Protein AF-A0AAJ6YEL0-F1 (afdb_monomer_lite)

Organism: NCBI:txid326594

Secondary structure (DSSP, 8-state):
-HHHHHHHHHHHHHHHHHHHHHHHHHHHHHHHHHHHHHHHHHHHHHHHHHHHHHHHHHHHHHHH---HHHHHHHHHHHHHHHHTTTTSS--SS-GGGT------TT-----TTPPEEEETTEEEEE----GGGGGSS-------

pLDDT: mean 85.27, std 12.28, range [39.59, 98.25]

Structure (mmCIF, N/CA/C/O backbone):
data_AF-A0AAJ6YEL0-F1
#
_entry.id   AF-A0AAJ6YEL0-F1
#
loop_
_atom_site.group_PDB
_atom_site.id
_atom_site.type_symbol
_atom_site.label_atom_id
_atom_site.label_alt_id
_atom_site.label_comp_id
_atom_site.label_asym_id
_atom_site.label_entity_id
_atom_site.label_seq_id
_atom_site.pdbx_PDB_ins_code
_atom_site.Cartn_x
_atom_site.Cartn_y
_atom_site.Cartn_z
_atom_site.occupancy
_atom_site.B_iso_or_equiv
_atom_site.auth_seq_id
_atom_site.auth_comp_id
_atom_site.auth_asym_id
_atom_site.auth_atom_id
_atom_site.pdbx_PDB_model_num
ATOM 1 N N . MET A 1 1 ? -65.776 -4.951 68.006 1.00 64.81 1 MET A N 1
ATOM 2 C CA . MET A 1 1 ? -64.634 -5.623 68.673 1.00 64.81 1 MET A CA 1
ATOM 3 C C . MET A 1 1 ? -64.238 -6.946 68.012 1.00 64.81 1 MET A C 1
ATOM 5 O O . MET A 1 1 ? -63.158 -6.993 67.447 1.00 64.81 1 MET A O 1
ATOM 9 N N . LYS A 1 2 ? -65.061 -8.015 68.005 1.00 78.00 2 LYS A N 1
ATOM 10 C CA . LYS A 1 2 ? -64.698 -9.284 67.312 1.00 78.00 2 LYS A CA 1
ATOM 11 C C . LYS A 1 2 ? -64.553 -9.143 65.785 1.00 78.00 2 LYS A C 1
ATOM 13 O O . LYS A 1 2 ? -63.683 -9.765 65.187 1.00 78.00 2 LYS A O 1
ATOM 18 N N . THR A 1 3 ? -65.384 -8.314 65.160 1.00 82.88 3 THR A N 1
ATOM 19 C CA . THR A 1 3 ? -65.363 -8.018 63.716 1.00 82.88 3 THR A CA 1
ATOM 20 C C . THR A 1 3 ? -64.096 -7.289 63.272 1.00 82.88 3 THR A C 1
ATOM 22 O O . THR A 1 3 ? -63.514 -7.641 62.247 1.00 82.88 3 THR A O 1
ATOM 25 N N . ASP A 1 4 ? -63.628 -6.326 64.062 1.00 90.38 4 ASP A N 1
ATOM 26 C CA . ASP A 1 4 ? -62.428 -5.533 63.759 1.00 90.38 4 ASP A CA 1
ATOM 27 C C . ASP A 1 4 ? -61.157 -6.383 63.862 1.00 90.38 4 ASP A C 1
ATOM 29 O O . ASP A 1 4 ? -60.271 -6.293 63.014 1.00 90.38 4 ASP A O 1
ATOM 33 N N . LEU A 1 5 ? -61.115 -7.288 64.845 1.00 90.62 5 LEU A N 1
ATOM 34 C CA . LEU A 1 5 ? -60.017 -8.237 65.031 1.00 90.62 5 LEU A CA 1
ATOM 35 C C . LEU A 1 5 ? -59.880 -9.201 63.837 1.00 90.62 5 LEU A C 1
ATOM 37 O O . LEU A 1 5 ? -58.773 -9.497 63.391 1.00 90.62 5 LEU A O 1
ATOM 41 N N . ASN A 1 6 ? -61.007 -9.661 63.284 1.00 90.31 6 ASN A N 1
ATOM 42 C CA . ASN A 1 6 ? -61.014 -10.541 62.114 1.00 90.31 6 ASN A CA 1
ATOM 43 C C . ASN A 1 6 ? -60.564 -9.811 60.838 1.00 90.31 6 ASN A C 1
ATOM 45 O O . ASN A 1 6 ? -59.808 -10.382 60.054 1.00 90.31 6 ASN A O 1
ATOM 49 N N . LYS A 1 7 ? -60.961 -8.542 60.659 1.00 93.00 7 LYS A N 1
ATOM 50 C CA . LYS A 1 7 ? -60.454 -7.676 59.576 1.00 93.00 7 LYS A CA 1
ATOM 51 C C . LYS A 1 7 ? -58.952 -7.421 59.697 1.00 93.00 7 LYS A C 1
ATOM 53 O O . LYS A 1 7 ? -58.231 -7.478 58.705 1.00 93.00 7 LYS A O 1
ATOM 58 N N . LEU A 1 8 ? -58.464 -7.164 60.910 1.00 94.75 8 LEU A N 1
ATOM 59 C CA . LEU A 1 8 ? -57.033 -6.991 61.154 1.00 94.75 8 LEU A CA 1
ATOM 60 C C . LEU A 1 8 ? -56.261 -8.260 60.772 1.00 94.75 8 LEU A C 1
ATOM 62 O O . LEU A 1 8 ? -55.247 -8.187 60.083 1.00 94.75 8 LEU A O 1
ATOM 66 N N . ARG A 1 9 ? -56.787 -9.430 61.150 1.00 94.25 9 ARG A N 1
ATOM 67 C CA . ARG A 1 9 ? -56.204 -10.727 60.796 1.00 94.25 9 ARG A CA 1
ATOM 68 C C . ARG A 1 9 ? -56.163 -10.960 59.282 1.00 94.25 9 ARG A C 1
ATOM 70 O O . ARG A 1 9 ? -55.140 -11.416 58.781 1.00 94.25 9 ARG A O 1
ATOM 77 N N . SER A 1 10 ? -57.228 -10.637 58.542 1.00 94.75 10 SER A N 1
ATOM 78 C CA . SER A 1 10 ? -57.216 -10.770 57.077 1.00 94.75 10 SER A CA 1
ATOM 79 C C . SER A 1 10 ? -56.213 -9.821 56.425 1.00 94.75 10 SER A C 1
ATOM 81 O O . SER A 1 10 ? -55.492 -10.234 55.522 1.00 94.75 10 SER A O 1
ATOM 83 N N . ASN A 1 11 ? -56.117 -8.580 56.910 1.00 95.62 11 ASN A N 1
ATOM 84 C CA . ASN A 1 11 ? -55.169 -7.597 56.385 1.00 95.62 11 ASN A CA 1
ATOM 85 C C . ASN A 1 11 ? -53.717 -8.020 56.628 1.00 95.62 11 ASN A C 1
ATOM 87 O O . ASN A 1 11 ? -52.896 -7.893 55.726 1.00 95.62 11 ASN A O 1
ATOM 91 N N . LEU A 1 12 ? -53.408 -8.571 57.808 1.00 95.69 12 LEU A N 1
ATOM 92 C CA . LEU A 1 12 ? -52.082 -9.122 58.107 1.00 95.69 12 LEU A CA 1
ATOM 93 C C . LEU A 1 12 ? -51.726 -10.288 57.178 1.00 95.69 12 LEU A C 1
ATOM 95 O O . LEU A 1 12 ? -50.604 -10.347 56.683 1.00 95.69 12 LEU A O 1
ATOM 99 N N . ASN A 1 13 ? -52.682 -11.173 56.883 1.00 94.62 13 ASN A N 1
ATOM 100 C CA . ASN A 1 13 ? -52.465 -12.268 55.936 1.00 94.62 13 ASN A CA 1
ATOM 101 C C . ASN A 1 13 ? -52.213 -11.754 54.507 1.00 94.62 13 ASN A C 1
ATOM 103 O O . ASN A 1 13 ? -51.303 -12.233 53.837 1.00 94.62 13 ASN A O 1
ATOM 107 N N . ILE A 1 14 ? -52.987 -10.764 54.047 1.00 96.44 14 ILE A N 1
ATOM 108 C CA . ILE A 1 14 ? -52.796 -10.139 52.726 1.00 96.44 14 ILE A CA 1
ATOM 109 C C . ILE A 1 14 ? -51.423 -9.469 52.649 1.00 96.44 14 ILE A C 1
ATOM 111 O O . ILE A 1 14 ? -50.692 -9.674 51.683 1.00 96.44 14 ILE A O 1
ATOM 115 N N . LEU A 1 15 ? -51.050 -8.710 53.682 1.00 97.00 15 LEU A N 1
ATOM 116 C CA . LEU A 1 15 ? -49.749 -8.056 53.752 1.00 97.00 15 LEU A CA 1
ATOM 117 C C . LEU A 1 15 ? -48.606 -9.077 53.707 1.00 97.00 15 LEU A C 1
ATOM 119 O O . LEU A 1 15 ? -47.648 -8.872 52.968 1.00 97.00 15 LEU A O 1
ATOM 123 N N . GLY A 1 16 ? -48.726 -10.194 54.432 1.00 96.62 16 GLY A N 1
ATOM 124 C CA . GLY A 1 16 ? -47.752 -11.288 54.387 1.00 96.62 16 GLY A CA 1
ATOM 125 C C . GLY A 1 16 ? -47.605 -11.899 52.990 1.00 96.62 16 GLY A C 1
ATOM 126 O O . GLY A 1 16 ? -46.488 -12.102 52.521 1.00 96.62 16 GLY A O 1
ATOM 127 N N . ASN A 1 17 ? -48.716 -12.120 52.283 1.00 95.81 17 ASN A N 1
ATOM 128 C CA . ASN A 1 17 ? -48.686 -12.629 50.909 1.00 95.81 17 ASN A CA 1
ATOM 129 C C . ASN A 1 17 ? -48.017 -11.642 49.943 1.00 95.81 1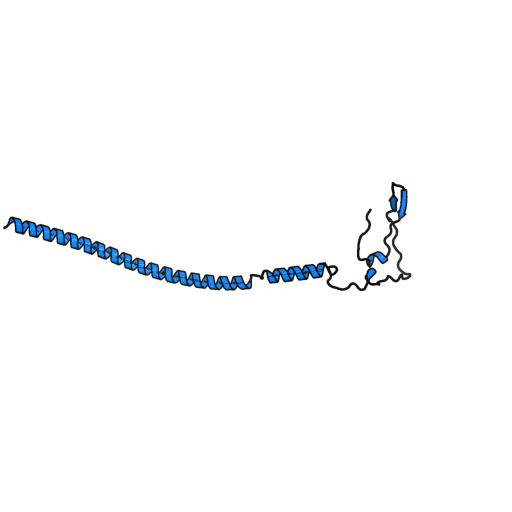7 ASN A C 1
ATOM 131 O O . ASN A 1 17 ? -47.192 -12.047 49.126 1.00 95.81 17 ASN A O 1
ATOM 135 N N . ASN A 1 18 ? -48.323 -10.349 50.070 1.00 96.94 18 ASN A N 1
ATOM 136 C CA . ASN A 1 18 ? -47.712 -9.307 49.247 1.00 96.94 18 ASN A CA 1
ATOM 137 C C . ASN A 1 18 ? -46.205 -9.191 49.510 1.00 96.94 18 ASN A C 1
ATOM 139 O O . ASN A 1 18 ? -45.431 -9.075 48.564 1.00 96.94 18 ASN A O 1
ATOM 143 N N . LEU A 1 19 ? -45.778 -9.273 50.775 1.00 97.00 19 LEU A N 1
ATOM 144 C CA . LEU A 1 19 ? -44.359 -9.274 51.139 1.00 97.00 19 LEU A CA 1
ATOM 145 C C . LEU A 1 19 ? -43.620 -10.479 50.549 1.00 97.00 19 LEU A C 1
ATOM 147 O O . LEU A 1 19 ? -42.514 -10.321 50.040 1.00 97.00 19 LEU A O 1
ATOM 151 N N . ASN A 1 20 ? -44.239 -11.661 50.555 1.00 96.31 20 ASN A N 1
ATOM 152 C CA . ASN A 1 20 ? -43.660 -12.849 49.929 1.00 96.31 20 ASN A CA 1
ATOM 153 C C . ASN A 1 20 ? -43.546 -12.699 48.403 1.00 96.31 20 ASN A C 1
ATOM 155 O O . ASN A 1 20 ? -42.514 -13.053 47.837 1.00 96.31 20 ASN A O 1
ATOM 159 N N . SER A 1 21 ? -44.568 -12.141 47.740 1.00 97.19 21 SER A N 1
ATOM 160 C CA . SER A 1 21 ? -44.515 -11.851 46.297 1.00 97.19 21 SER A CA 1
ATOM 161 C C . SER A 1 21 ? -43.383 -10.880 45.970 1.00 97.19 21 SER A C 1
ATOM 163 O O . SER A 1 21 ? -42.538 -11.175 45.128 1.00 97.19 21 SER A O 1
ATOM 165 N N . LEU A 1 22 ? -43.302 -9.772 46.713 1.00 97.75 22 LEU A N 1
ATOM 166 C CA . LEU A 1 22 ? -42.254 -8.771 46.543 1.00 97.75 22 LEU A CA 1
ATOM 167 C C . LEU A 1 22 ? -40.857 -9.359 46.792 1.00 97.75 22 LEU A C 1
ATOM 169 O O . LEU A 1 22 ? -39.928 -9.079 46.041 1.00 97.75 22 LEU A O 1
ATOM 173 N N . SER A 1 23 ? -40.702 -10.215 47.806 1.00 97.62 23 SER A N 1
ATOM 174 C CA . SER A 1 23 ? -39.438 -10.909 48.073 1.00 97.62 23 SER A CA 1
ATOM 175 C C . SER A 1 23 ? -39.000 -11.789 46.900 1.00 97.62 23 SER A C 1
ATOM 177 O O . SER A 1 23 ? -37.803 -11.879 46.623 1.00 97.62 23 SER A O 1
ATOM 179 N N . ASN A 1 24 ? -39.941 -12.440 46.213 1.00 96.56 24 ASN A N 1
ATOM 180 C CA . ASN A 1 24 ? -39.632 -13.272 45.052 1.00 96.56 24 ASN A CA 1
ATOM 181 C C . ASN A 1 24 ? -39.213 -12.418 43.851 1.00 96.56 24 ASN A C 1
ATOM 183 O O . ASN A 1 24 ? -38.218 -12.731 43.204 1.00 96.56 24 ASN A O 1
ATOM 187 N N . GLU A 1 25 ? -39.920 -11.318 43.589 1.00 97.44 25 GLU A N 1
ATOM 188 C CA . GLU A 1 25 ? -39.570 -10.378 42.517 1.00 97.44 25 GLU A CA 1
ATOM 189 C C . GLU A 1 25 ? -38.180 -9.771 42.732 1.00 97.44 25 GLU A C 1
ATOM 191 O O . GLU A 1 25 ? -37.354 -9.780 41.821 1.00 97.44 25 GLU A O 1
ATOM 196 N N . VAL A 1 26 ? -37.874 -9.325 43.956 1.00 97.75 26 VAL A N 1
ATOM 197 C CA . VAL A 1 26 ? -36.544 -8.801 44.305 1.00 97.75 26 VAL A CA 1
ATOM 198 C C . VAL A 1 26 ? -35.463 -9.855 44.076 1.00 97.75 26 VAL A C 1
ATOM 200 O O . VAL A 1 26 ? -34.406 -9.532 43.534 1.00 97.75 26 VAL A O 1
ATOM 203 N N . LYS A 1 27 ? -35.723 -11.119 44.425 1.00 97.62 27 LYS A N 1
ATOM 204 C CA . LYS A 1 27 ? -34.771 -12.210 44.192 1.00 97.62 27 LYS A CA 1
ATOM 205 C C . LYS A 1 27 ? -34.482 -12.409 42.700 1.00 97.62 27 LYS A C 1
ATOM 207 O O . LYS A 1 27 ? -33.316 -12.474 42.322 1.00 97.62 27 LYS A O 1
ATOM 212 N N . VAL A 1 28 ? -35.517 -12.436 41.860 1.00 97.25 28 VAL A N 1
ATOM 213 C CA . VAL A 1 28 ? -35.368 -12.559 40.398 1.00 97.25 28 VAL A CA 1
ATOM 214 C C . VAL A 1 28 ? -34.572 -11.381 39.828 1.00 97.25 28 VAL A C 1
ATOM 216 O O . VAL A 1 28 ? -33.665 -11.571 39.018 1.00 97.25 28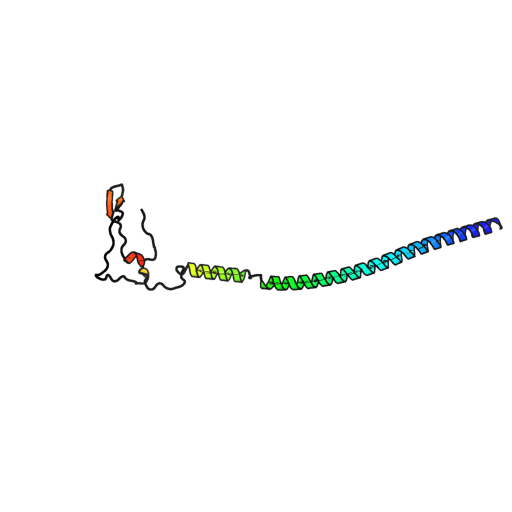 VAL A O 1
ATOM 219 N N . VAL A 1 29 ? -34.850 -10.159 40.291 1.00 97.88 29 VAL A N 1
ATOM 220 C CA . VAL A 1 29 ? -34.104 -8.966 39.866 1.00 97.88 29 VAL A CA 1
ATOM 221 C C . VAL A 1 29 ? -32.627 -9.069 40.258 1.00 97.88 29 VAL A C 1
ATOM 223 O O . VAL A 1 29 ? -31.755 -8.781 39.438 1.00 97.88 29 VAL A O 1
ATOM 226 N N . MET A 1 30 ? -32.318 -9.529 41.473 1.00 96.19 30 MET A N 1
ATOM 227 C CA . MET A 1 30 ? -30.933 -9.720 41.919 1.00 96.19 30 MET A CA 1
ATOM 228 C C . MET A 1 30 ? -30.176 -10.743 41.066 1.00 96.19 30 MET A C 1
ATOM 230 O O . MET A 1 30 ? -29.018 -10.506 40.719 1.00 96.19 30 MET A O 1
ATOM 234 N N . GLU A 1 31 ? -30.824 -11.851 40.704 1.00 96.38 31 GLU A N 1
ATOM 235 C CA . GLU A 1 31 ? -30.243 -12.868 39.822 1.00 96.38 31 GLU A CA 1
ATOM 236 C C . GLU A 1 31 ? -29.923 -12.270 38.445 1.00 96.38 31 GLU A C 1
ATOM 238 O O . GLU A 1 31 ? -28.781 -12.362 37.988 1.00 96.38 31 GLU A O 1
ATOM 243 N N . SER A 1 32 ? -30.872 -11.548 37.841 1.00 97.00 32 SER A N 1
ATOM 244 C CA . SER A 1 32 ? -30.666 -10.900 36.538 1.00 97.00 32 SER A CA 1
ATOM 245 C C . SER A 1 32 ? -29.544 -9.850 36.550 1.00 97.00 32 SER A C 1
ATOM 247 O O . SER A 1 32 ? -28.733 -9.795 35.628 1.00 97.00 32 SER A O 1
ATOM 249 N N . ASN A 1 33 ? -29.413 -9.070 37.627 1.00 97.12 33 ASN A N 1
ATOM 250 C CA . ASN A 1 33 ? -28.314 -8.116 37.779 1.00 97.12 33 ASN A CA 1
ATOM 251 C C . ASN A 1 33 ? -26.950 -8.815 37.853 1.00 97.12 33 ASN A C 1
ATOM 253 O O . ASN A 1 33 ? -25.976 -8.323 37.285 1.00 97.12 33 ASN A O 1
ATOM 257 N N . SER A 1 34 ? -26.872 -9.975 38.515 1.00 95.94 34 SER A N 1
ATOM 258 C CA . SER A 1 34 ? -25.628 -10.752 38.567 1.00 95.94 34 SER A CA 1
ATOM 259 C C . SER A 1 34 ? -25.197 -11.255 37.182 1.00 95.94 34 SER A C 1
ATOM 261 O O . SER A 1 34 ? -24.008 -11.271 36.861 1.00 95.94 34 SER A O 1
ATOM 263 N N . GLU A 1 35 ? -26.161 -11.611 36.331 1.00 97.25 35 GLU A N 1
ATOM 264 C CA . GLU A 1 35 ? -25.915 -12.040 34.955 1.00 97.25 35 GLU A CA 1
ATOM 265 C C . GLU A 1 35 ? -25.457 -10.873 34.069 1.00 97.25 35 GLU A C 1
ATOM 267 O O . GLU A 1 35 ? -24.491 -11.001 33.313 1.00 97.25 35 GLU A O 1
ATOM 272 N N . ILE A 1 36 ? -26.083 -9.703 34.221 1.00 97.94 36 ILE A N 1
ATOM 273 C CA . ILE A 1 36 ? -25.693 -8.474 33.520 1.00 97.94 36 ILE A CA 1
ATOM 274 C C . ILE A 1 36 ? -24.231 -8.106 33.823 1.00 97.94 36 ILE A C 1
ATOM 276 O O . ILE A 1 36 ? -23.468 -7.830 32.895 1.00 97.94 36 ILE A O 1
ATOM 280 N N . GLU A 1 37 ? -23.808 -8.155 35.088 1.00 97.12 37 GLU A N 1
ATOM 281 C CA . GLU A 1 37 ? -22.420 -7.875 35.489 1.00 97.12 37 GLU A CA 1
ATOM 282 C C . GLU A 1 37 ? -21.408 -8.830 34.831 1.00 97.12 37 GLU A C 1
ATOM 284 O O . GLU A 1 37 ? -20.340 -8.411 34.367 1.00 97.12 37 GLU A O 1
ATOM 289 N N . ASN A 1 38 ? -21.754 -10.116 34.716 1.00 97.06 38 ASN A N 1
ATOM 290 C CA . ASN A 1 38 ? -20.910 -11.097 34.034 1.00 97.06 38 ASN A CA 1
ATOM 291 C C . ASN A 1 38 ? -20.774 -10.791 32.536 1.00 97.06 38 ASN A C 1
ATOM 293 O O . ASN A 1 38 ? -19.658 -10.797 32.007 1.00 97.06 38 ASN A O 1
ATOM 297 N N . ASN A 1 39 ? -21.877 -10.444 31.872 1.00 97.56 39 ASN A N 1
ATOM 298 C CA . ASN A 1 39 ? -21.871 -10.077 30.456 1.00 97.56 39 ASN A CA 1
ATOM 299 C C . ASN A 1 39 ? -21.042 -8.810 30.202 1.00 97.56 39 ASN A C 1
ATOM 301 O O . ASN A 1 39 ? -20.233 -8.769 29.271 1.00 97.56 39 ASN A O 1
ATOM 305 N N . PHE A 1 40 ? -21.157 -7.791 31.061 1.00 98.25 40 PHE A N 1
ATOM 306 C CA . PHE A 1 40 ? -20.323 -6.588 30.974 1.00 98.25 40 PHE A CA 1
ATOM 307 C C . PHE A 1 40 ? -18.832 -6.906 31.107 1.00 98.25 40 PHE A C 1
ATOM 309 O O . PHE A 1 40 ? -18.003 -6.354 30.373 1.00 98.25 40 PHE A O 1
ATOM 316 N N . LYS A 1 41 ? -18.475 -7.819 32.014 1.00 97.75 41 LYS A N 1
ATOM 317 C CA . LYS A 1 41 ? -17.09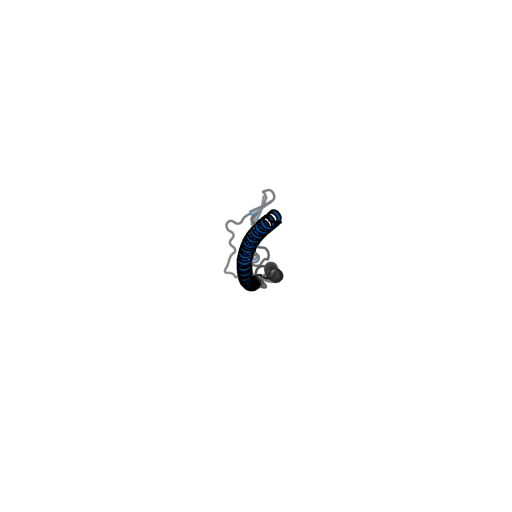3 -8.272 32.185 1.00 97.75 41 LYS A CA 1
ATOM 318 C C . LYS A 1 41 ? -16.569 -8.988 30.938 1.00 97.75 41 LYS A C 1
ATOM 320 O O . LYS A 1 41 ? -15.429 -8.735 30.541 1.00 97.75 41 LYS A O 1
ATOM 325 N N . GLU A 1 42 ? -17.382 -9.827 30.296 1.00 97.69 42 GLU A N 1
ATOM 326 C CA . GLU A 1 42 ? -17.004 -10.483 29.040 1.00 97.69 42 GLU A CA 1
ATOM 327 C C . GLU A 1 42 ? -16.824 -9.474 27.899 1.00 97.69 42 GLU A C 1
ATOM 329 O O . GLU A 1 42 ? -15.777 -9.473 27.243 1.00 97.69 42 GLU A O 1
ATOM 334 N N . ILE A 1 43 ? -17.787 -8.570 27.697 1.00 98.12 43 ILE A N 1
ATOM 335 C CA . ILE A 1 43 ? -17.719 -7.529 26.659 1.00 98.12 43 ILE A CA 1
ATOM 336 C C . ILE A 1 43 ? -16.449 -6.689 26.828 1.00 98.12 43 ILE A C 1
ATOM 338 O O . ILE A 1 43 ? -15.733 -6.438 25.857 1.00 98.12 43 ILE A O 1
ATOM 342 N N . LYS A 1 44 ? -16.103 -6.320 28.066 1.00 97.75 44 LYS A N 1
ATOM 343 C CA . LYS A 1 44 ? -14.868 -5.588 28.376 1.00 97.75 44 LYS A CA 1
ATOM 344 C C . LYS A 1 44 ? -13.612 -6.351 27.946 1.00 97.75 44 LYS A C 1
ATOM 346 O O . LYS A 1 44 ? -12.678 -5.741 27.424 1.00 97.75 44 LYS A O 1
ATOM 351 N N . CYS A 1 45 ? -13.573 -7.669 28.143 1.00 94.44 45 CYS A N 1
ATOM 352 C CA . CYS A 1 45 ? -12.465 -8.503 27.676 1.00 94.44 45 CYS A CA 1
ATOM 353 C C . CYS A 1 45 ? -12.402 -8.570 26.145 1.00 94.44 45 CYS A C 1
ATOM 355 O O . CYS A 1 45 ? -11.322 -8.419 25.575 1.00 94.44 45 CYS A O 1
ATOM 357 N N . ARG A 1 46 ? -13.543 -8.736 25.466 1.00 97.38 46 ARG A N 1
ATOM 358 C CA . ARG A 1 46 ? -13.599 -8.782 23.995 1.00 97.38 46 ARG A CA 1
ATOM 359 C C . ARG A 1 46 ? -13.169 -7.461 23.360 1.00 97.38 46 ARG A C 1
ATOM 361 O O . ARG A 1 46 ? -12.390 -7.479 22.411 1.00 97.38 46 ARG A O 1
ATOM 368 N N . LEU A 1 47 ? -13.603 -6.329 23.916 1.00 97.62 47 LEU A N 1
ATOM 369 C CA . LEU A 1 47 ? -13.203 -4.995 23.458 1.00 97.62 47 LEU A CA 1
ATOM 370 C C . LEU A 1 47 ? -11.692 -4.772 23.566 1.00 97.62 47 LEU A C 1
ATOM 372 O O . LEU A 1 47 ? -11.098 -4.207 22.651 1.00 97.62 47 LEU A O 1
ATOM 376 N N . ARG A 1 48 ? -11.056 -5.252 24.643 1.00 96.38 48 ARG A N 1
ATOM 377 C CA . ARG A 1 48 ? -9.595 -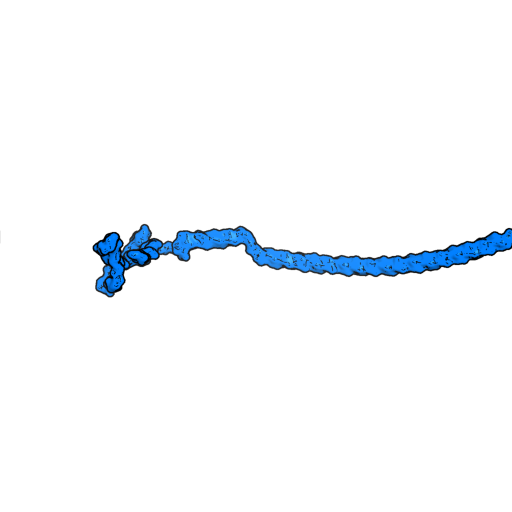5.176 24.787 1.00 96.38 48 ARG A CA 1
ATOM 378 C C . ARG A 1 48 ? -8.885 -5.962 23.683 1.00 96.38 48 ARG A C 1
ATOM 380 O O . ARG A 1 48 ? -8.019 -5.412 23.015 1.00 96.38 48 ARG A O 1
ATOM 387 N N . ASN A 1 49 ? -9.317 -7.198 23.433 1.00 95.50 49 ASN A N 1
ATOM 388 C CA . ASN A 1 49 ? -8.730 -8.030 22.381 1.00 95.50 49 ASN A CA 1
ATOM 389 C C . ASN A 1 49 ? -8.889 -7.395 20.991 1.00 95.50 49 ASN A C 1
ATOM 391 O O . ASN A 1 49 ? -7.948 -7.398 20.201 1.00 95.50 49 ASN A O 1
ATOM 395 N N . LEU A 1 50 ? -10.062 -6.820 20.699 1.00 96.62 50 LEU A N 1
ATOM 396 C CA . LEU A 1 50 ? -10.293 -6.094 19.449 1.00 96.62 50 LEU A CA 1
ATOM 397 C C . LEU A 1 50 ? -9.366 -4.881 19.328 1.00 96.62 50 LEU A C 1
ATOM 399 O O . LEU A 1 50 ? -8.726 -4.714 18.294 1.00 96.62 50 LEU A O 1
ATOM 403 N N . SER A 1 51 ? -9.226 -4.086 20.392 1.00 96.69 51 SER A N 1
ATOM 404 C CA . SER A 1 51 ? -8.296 -2.952 20.429 1.00 96.69 51 SER A CA 1
ATOM 405 C C . SER A 1 51 ? -6.860 -3.375 20.102 1.00 96.69 51 SER A C 1
ATOM 407 O O . SER A 1 51 ? -6.204 -2.735 19.281 1.00 96.69 51 SER A O 1
ATOM 409 N N . ASP A 1 52 ? -6.387 -4.476 20.688 1.00 94.62 52 ASP A N 1
ATOM 410 C CA . ASP A 1 52 ? -5.035 -4.985 20.441 1.00 94.62 52 ASP A CA 1
ATOM 411 C C . ASP A 1 52 ? -4.861 -5.476 18.995 1.00 94.62 52 ASP A C 1
ATOM 413 O O . ASP A 1 52 ? -3.821 -5.247 18.378 1.00 94.62 52 ASP A O 1
ATOM 417 N N . THR A 1 53 ? -5.880 -6.129 18.424 1.00 94.69 53 THR A N 1
ATOM 418 C CA . THR A 1 53 ? -5.843 -6.588 17.022 1.00 94.69 53 THR A CA 1
ATOM 419 C C . THR A 1 53 ? -5.840 -5.423 16.032 1.00 94.69 53 THR A C 1
ATOM 421 O O . THR A 1 53 ? -5.054 -5.437 15.091 1.00 94.69 53 THR A O 1
ATOM 424 N N . ILE A 1 54 ? -6.638 -4.377 16.276 1.00 94.06 54 ILE A N 1
ATOM 425 C CA . ILE A 1 54 ? -6.664 -3.160 15.451 1.00 94.06 54 ILE A CA 1
ATOM 426 C C . ILE A 1 54 ? -5.302 -2.462 15.483 1.00 94.06 54 ILE A C 1
ATOM 428 O O . ILE A 1 54 ? -4.827 -2.000 14.447 1.00 94.06 54 ILE A O 1
ATOM 432 N N . LEU A 1 55 ? -4.651 -2.405 16.649 1.00 91.38 55 LEU A N 1
ATOM 433 C CA . LEU A 1 55 ? -3.328 -1.797 16.775 1.00 91.38 55 LEU A CA 1
ATOM 434 C C . LEU A 1 55 ? -2.269 -2.556 15.962 1.00 91.38 55 LEU A C 1
ATOM 436 O O . LEU A 1 55 ? -1.446 -1.927 15.302 1.00 91.38 55 LEU A O 1
ATOM 440 N N . LYS A 1 56 ? -2.312 -3.894 15.972 1.00 90.94 56 LYS A N 1
ATOM 441 C CA . LYS A 1 56 ? -1.412 -4.732 15.162 1.00 90.94 56 LYS A CA 1
ATOM 442 C C . LYS A 1 56 ? -1.637 -4.523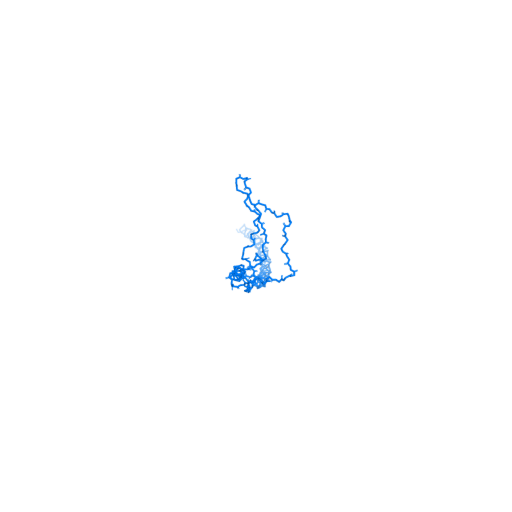 13.666 1.00 90.94 56 LYS A C 1
ATOM 444 O O . LYS A 1 56 ? -0.690 -4.191 12.963 1.00 90.94 56 LYS A O 1
ATOM 449 N N . LEU A 1 57 ? -2.891 -4.608 13.216 1.00 88.38 57 LEU A N 1
ATOM 450 C CA . LEU A 1 57 ? -3.250 -4.398 11.810 1.00 88.38 57 LEU A CA 1
ATOM 451 C C . LEU A 1 57 ? -2.859 -2.999 11.321 1.00 88.38 57 LEU A C 1
ATOM 453 O O . LEU A 1 57 ? -2.377 -2.848 10.206 1.00 88.38 57 LEU A O 1
ATOM 457 N N . ARG A 1 58 ? -3.018 -1.965 12.157 1.00 85.25 58 ARG A N 1
ATOM 458 C CA . ARG A 1 58 ? -2.590 -0.601 11.817 1.00 85.25 58 ARG A CA 1
ATOM 459 C C . ARG A 1 58 ? -1.092 -0.524 11.523 1.00 85.25 58 ARG A C 1
ATOM 461 O O . ARG A 1 58 ? -0.708 0.185 10.599 1.00 85.25 58 ARG A O 1
ATOM 468 N N . ASN A 1 59 ? -0.269 -1.205 12.317 1.00 77.31 59 ASN A N 1
ATOM 469 C CA . ASN A 1 59 ? 1.180 -1.194 12.132 1.00 77.31 59 ASN A CA 1
ATOM 470 C C . ASN A 1 59 ? 1.588 -1.979 10.878 1.00 77.31 59 ASN A C 1
ATOM 472 O O . ASN A 1 59 ? 2.451 -1.519 10.144 1.00 77.31 59 ASN A O 1
ATOM 476 N N . GLU A 1 60 ? 0.932 -3.109 10.599 1.00 75.88 60 GLU A N 1
ATOM 477 C CA . GLU A 1 60 ? 1.162 -3.894 9.376 1.00 75.88 60 GLU A CA 1
ATOM 478 C C . GLU A 1 60 ? 0.785 -3.104 8.109 1.00 75.88 60 GLU A C 1
ATOM 480 O O . GLU A 1 60 ? 1.559 -3.048 7.160 1.00 75.88 60 GLU A O 1
ATOM 485 N N . VAL A 1 61 ? -0.355 -2.402 8.115 1.00 72.94 61 VAL A N 1
ATOM 486 C CA . VAL A 1 61 ? -0.801 -1.573 6.978 1.00 72.94 61 VAL A CA 1
ATOM 487 C C . VAL A 1 61 ? 0.115 -0.365 6.734 1.00 72.94 61 VAL A C 1
ATOM 489 O O . VAL A 1 61 ? 0.246 0.083 5.596 1.00 72.94 61 VAL A O 1
ATOM 492 N N . TYR A 1 62 ? 0.760 0.173 7.775 1.00 62.62 62 TYR A N 1
ATOM 493 C CA . TYR A 1 62 ? 1.666 1.319 7.634 1.00 62.62 62 TYR A CA 1
ATOM 494 C C . TYR A 1 62 ? 2.982 0.953 6.924 1.00 62.62 62 TYR A C 1
ATOM 496 O O . TYR A 1 62 ? 3.555 1.800 6.244 1.00 62.62 62 TYR A O 1
ATOM 504 N N . GLU A 1 63 ? 3.430 -0.302 7.026 1.00 58.75 63 GLU A N 1
ATOM 505 C CA . GLU A 1 63 ? 4.614 -0.804 6.312 1.00 58.75 63 GLU A CA 1
ATOM 506 C C . GLU A 1 63 ? 4.325 -1.092 4.824 1.00 58.75 63 GLU A C 1
ATOM 508 O O . GLU A 1 63 ? 5.218 -0.973 3.988 1.00 58.75 63 GLU A O 1
ATOM 513 N N . GLU A 1 64 ? 3.077 -1.409 4.456 1.00 58.84 64 GLU A N 1
ATOM 514 C CA . GLU A 1 64 ? 2.683 -1.668 3.057 1.00 58.84 64 GLU A CA 1
ATOM 515 C C . GLU A 1 64 ? 2.171 -0.431 2.302 1.00 58.84 64 GLU A C 1
ATOM 517 O O . GLU A 1 64 ? 2.081 -0.445 1.069 1.00 58.84 64 GLU A O 1
ATOM 522 N N . SER A 1 65 ? 1.851 0.669 2.992 1.00 62.19 65 SER A N 1
ATOM 523 C CA . SER A 1 65 ? 1.452 1.904 2.320 1.00 62.19 65 SER A CA 1
ATOM 524 C C . SER A 1 65 ? 2.676 2.632 1.765 1.00 62.19 65 SER A C 1
ATOM 526 O O . SER A 1 65 ? 3.267 3.484 2.429 1.00 62.19 65 SER A O 1
ATOM 528 N N . ILE A 1 66 ? 3.046 2.325 0.519 1.00 67.31 66 ILE A N 1
ATOM 529 C CA . ILE A 1 66 ? 3.930 3.187 -0.274 1.00 67.31 66 ILE A CA 1
ATOM 530 C C . ILE A 1 66 ? 3.342 4.602 -0.220 1.00 67.31 66 ILE A C 1
ATOM 532 O O . ILE A 1 66 ? 2.212 4.837 -0.655 1.00 67.31 66 ILE A O 1
ATOM 536 N N . SER A 1 67 ? 4.089 5.542 0.361 1.00 79.19 67 SER A N 1
ATOM 537 C CA . SER A 1 67 ? 3.619 6.917 0.507 1.00 79.19 67 SER A CA 1
ATOM 538 C C . SER A 1 67 ? 3.343 7.532 -0.870 1.00 79.19 67 SER A C 1
ATOM 540 O O . SER A 1 67 ? 4.039 7.241 -1.846 1.00 79.19 67 SER A O 1
ATOM 542 N N . LEU A 1 68 ? 2.341 8.413 -0.964 1.00 78.88 68 LEU A N 1
ATOM 543 C CA . LEU A 1 68 ? 2.031 9.134 -2.206 1.00 78.88 68 LEU A CA 1
ATOM 544 C C . LEU A 1 68 ? 3.277 9.838 -2.775 1.00 78.88 68 LEU A C 1
ATOM 546 O O . LEU A 1 68 ? 3.446 9.922 -3.989 1.00 78.88 68 LEU A O 1
ATOM 550 N N . ASP A 1 69 ? 4.149 10.333 -1.899 1.00 82.94 69 ASP A N 1
ATOM 551 C CA . ASP A 1 69 ? 5.370 11.023 -2.297 1.00 82.94 69 ASP A CA 1
ATOM 552 C C . ASP A 1 69 ? 6.418 10.055 -2.860 1.00 82.94 69 ASP A C 1
ATOM 554 O O . ASP A 1 69 ? 7.032 10.372 -3.876 1.00 82.94 69 ASP A O 1
ATOM 558 N N . SER A 1 70 ? 6.519 8.835 -2.322 1.00 83.19 70 SER A N 1
ATOM 559 C CA . SER A 1 70 ? 7.331 7.763 -2.916 1.00 83.19 70 SER A CA 1
ATOM 560 C C . SER A 1 70 ? 6.843 7.394 -4.321 1.00 83.19 70 SER A C 1
ATOM 562 O O . SER A 1 70 ? 7.650 7.237 -5.232 1.00 83.19 70 SER A O 1
ATOM 564 N N . VAL A 1 71 ? 5.522 7.313 -4.539 1.00 85.00 71 VAL A N 1
ATOM 565 C CA . VAL A 1 71 ? 4.962 7.062 -5.882 1.00 85.00 71 VAL A CA 1
ATOM 566 C C . VAL A 1 71 ? 5.313 8.197 -6.845 1.00 85.00 71 VAL A C 1
ATOM 568 O O . VAL A 1 71 ? 5.726 7.936 -7.974 1.00 85.00 71 VAL A O 1
ATOM 571 N N . LYS A 1 72 ? 5.179 9.459 -6.415 1.00 88.12 72 LYS A N 1
ATOM 572 C CA . LYS A 1 72 ? 5.545 10.620 -7.243 1.00 88.12 72 LYS A CA 1
ATOM 573 C C . LYS A 1 72 ? 7.021 10.603 -7.624 1.00 88.12 72 LYS A C 1
ATOM 575 O O . LYS A 1 72 ? 7.342 10.931 -8.761 1.00 88.12 72 LYS A O 1
ATOM 580 N N . GLU A 1 73 ? 7.899 10.242 -6.693 1.00 89.62 73 GLU A N 1
ATOM 581 C CA . GLU A 1 73 ? 9.340 10.181 -6.931 1.00 89.62 73 GLU A CA 1
ATOM 582 C C . GLU A 1 73 ? 9.699 9.094 -7.952 1.00 89.62 73 GLU A C 1
ATOM 584 O O . GLU A 1 73 ? 10.420 9.377 -8.908 1.00 89.62 73 GLU A O 1
ATOM 589 N N . ILE A 1 74 ? 9.107 7.900 -7.831 1.00 89.50 74 ILE A N 1
ATOM 590 C CA . ILE A 1 74 ? 9.277 6.807 -8.804 1.00 89.50 74 ILE A CA 1
ATOM 591 C C . ILE A 1 74 ? 8.816 7.248 -10.198 1.00 89.50 74 ILE A C 1
ATOM 593 O O . ILE A 1 74 ? 9.560 7.129 -11.168 1.00 89.50 74 ILE A O 1
ATOM 597 N N . VAL A 1 75 ? 7.604 7.802 -10.303 1.00 90.75 75 VAL A N 1
ATOM 598 C CA . VAL A 1 75 ? 7.055 8.255 -11.592 1.00 90.75 75 VAL A CA 1
ATOM 599 C C . VAL A 1 75 ? 7.927 9.348 -12.207 1.00 90.75 75 VAL A C 1
ATOM 601 O O . VAL A 1 75 ? 8.190 9.322 -13.406 1.00 90.75 75 VAL A O 1
ATOM 604 N N . LYS A 1 76 ? 8.398 10.299 -11.396 1.00 91.00 76 LYS A N 1
ATOM 605 C CA . LYS A 1 76 ? 9.283 11.368 -11.857 1.00 91.00 76 LYS A CA 1
ATOM 606 C C . LYS A 1 76 ? 10.604 10.810 -12.397 1.00 91.00 76 LYS A C 1
ATOM 608 O O . LYS A 1 76 ? 11.004 11.200 -13.488 1.00 91.00 76 LYS A O 1
ATOM 613 N N . SER A 1 77 ? 11.234 9.878 -11.680 1.00 85.62 77 SER A N 1
ATOM 614 C CA . SER A 1 77 ? 12.487 9.235 -12.102 1.00 85.62 77 SER A CA 1
ATOM 615 C C . SER A 1 77 ? 12.347 8.501 -13.441 1.00 85.62 77 SER A C 1
ATOM 617 O O . SER A 1 77 ? 13.227 8.578 -14.300 1.00 85.62 77 SER A O 1
ATOM 619 N N . GLU A 1 78 ? 11.235 7.795 -13.642 1.00 85.69 78 GLU A N 1
ATOM 620 C CA . GLU A 1 78 ? 10.965 7.087 -14.899 1.00 85.69 78 GLU A CA 1
ATOM 621 C C . GLU A 1 78 ? 10.712 8.055 -16.061 1.00 85.69 78 GLU A C 1
ATOM 623 O O . GLU A 1 78 ? 11.222 7.855 -17.164 1.00 85.69 78 GLU A O 1
ATOM 628 N N . LEU A 1 79 ? 9.981 9.150 -15.821 1.00 87.50 79 LEU A N 1
ATOM 629 C CA . LEU A 1 79 ? 9.759 10.188 -16.832 1.00 87.50 79 LEU A CA 1
ATOM 630 C C . LEU A 1 79 ? 11.060 10.892 -17.236 1.00 87.50 79 LEU A C 1
ATOM 632 O O . LEU A 1 79 ? 11.274 11.121 -18.424 1.00 87.50 79 LEU A O 1
ATOM 636 N N . GLU A 1 80 ? 11.941 11.193 -16.279 1.00 84.25 80 GLU A N 1
ATOM 637 C CA . GLU A 1 80 ? 13.266 11.764 -16.559 1.00 84.25 80 GLU A CA 1
ATOM 638 C C . GLU A 1 80 ? 14.133 10.801 -17.389 1.00 84.25 80 GLU A C 1
ATOM 640 O O . GLU A 1 80 ? 14.805 11.219 -18.331 1.00 84.25 80 GLU A O 1
ATOM 645 N N . THR A 1 81 ? 14.069 9.498 -17.099 1.00 78.44 81 THR A N 1
ATOM 646 C CA . THR A 1 81 ? 14.787 8.460 -17.862 1.00 78.44 81 THR A CA 1
ATOM 647 C C . THR A 1 81 ? 14.238 8.309 -19.282 1.00 78.44 81 THR A C 1
ATOM 649 O O . THR A 1 81 ? 15.002 8.120 -20.230 1.00 78.44 81 THR A O 1
ATOM 652 N N . TYR A 1 82 ? 12.919 8.413 -19.450 1.00 77.81 82 TYR A N 1
ATOM 653 C CA . TYR A 1 82 ? 12.276 8.375 -20.761 1.00 77.81 82 TYR A CA 1
ATOM 654 C C . TYR A 1 82 ? 12.682 9.570 -21.634 1.00 77.81 82 TYR A C 1
ATOM 656 O O . TYR A 1 82 ? 13.002 9.379 -22.809 1.00 77.81 82 TYR A O 1
ATOM 664 N N . ASP A 1 83 ? 12.696 10.777 -21.060 1.00 76.06 83 ASP A N 1
ATOM 665 C CA . ASP A 1 83 ? 13.102 12.010 -21.748 1.00 76.06 83 ASP A CA 1
ATOM 666 C C . ASP A 1 83 ? 14.592 11.980 -22.144 1.00 76.06 83 ASP A C 1
ATOM 668 O O . ASP A 1 83 ? 14.966 12.431 -23.226 1.00 76.06 83 ASP A O 1
ATOM 672 N N . ALA A 1 84 ? 15.436 11.339 -21.327 1.00 73.12 84 ALA A N 1
ATOM 673 C CA . ALA A 1 84 ? 16.853 11.084 -21.599 1.00 73.12 84 ALA A CA 1
ATOM 674 C C . ALA A 1 84 ? 17.092 9.922 -22.596 1.00 73.12 84 ALA A C 1
ATOM 676 O O . ALA A 1 84 ? 17.845 8.981 -22.320 1.00 73.12 84 ALA A O 1
ATOM 677 N N . ASP A 1 85 ? 16.437 9.983 -23.760 1.00 67.25 85 ASP A N 1
ATOM 678 C CA . ASP A 1 85 ? 16.579 9.044 -24.886 1.00 67.25 85 ASP A CA 1
ATOM 679 C C . ASP A 1 85 ? 16.326 7.568 -24.517 1.00 67.25 85 ASP A C 1
ATOM 681 O O . ASP A 1 85 ? 16.988 6.647 -24.998 1.00 67.25 85 ASP A O 1
ATOM 685 N N . LYS A 1 86 ? 15.366 7.325 -23.610 1.00 70.19 86 LYS A N 1
ATOM 686 C CA . LYS A 1 86 ? 14.903 5.994 -23.153 1.00 70.19 86 LYS A CA 1
ATOM 687 C C . LYS A 1 86 ? 15.965 5.082 -22.520 1.00 70.19 86 LYS A C 1
ATOM 689 O O . LYS A 1 86 ? 15.631 3.974 -22.102 1.00 70.19 86 LYS A O 1
ATOM 694 N N . THR A 1 87 ? 17.229 5.496 -22.465 1.00 69.62 87 THR A N 1
ATOM 695 C CA . THR A 1 87 ? 18.349 4.681 -21.969 1.00 69.62 87 THR A CA 1
ATOM 696 C C . THR A 1 87 ? 19.019 5.279 -20.739 1.00 69.62 87 THR A C 1
ATOM 698 O O . THR A 1 87 ? 19.756 4.566 -20.054 1.00 69.62 87 THR A O 1
ATOM 701 N N . GLY A 1 88 ? 18.804 6.572 -20.464 1.00 71.44 88 GLY A N 1
ATOM 702 C CA . GLY A 1 88 ? 19.498 7.289 -19.394 1.00 71.44 88 GLY A CA 1
ATOM 703 C C . GLY A 1 88 ? 21.019 7.360 -19.593 1.00 71.44 88 GLY A C 1
ATOM 704 O O . GLY A 1 88 ? 21.755 7.590 -18.634 1.00 71.44 88 GLY A O 1
ATOM 705 N N . LYS A 1 89 ? 21.517 7.118 -20.816 1.00 78.25 89 LYS A N 1
ATOM 706 C CA . LYS A 1 89 ? 22.942 7.125 -21.174 1.00 78.25 89 LYS A CA 1
ATOM 707 C C . LYS A 1 89 ? 23.178 8.044 -22.365 1.00 78.25 89 LYS A C 1
ATOM 709 O O . LYS A 1 89 ? 22.381 8.088 -23.291 1.00 78.25 89 LYS A O 1
ATOM 714 N N . THR A 1 90 ? 24.312 8.738 -22.368 1.00 82.25 90 THR A N 1
ATOM 715 C CA . THR A 1 90 ? 24.732 9.555 -23.512 1.00 82.25 90 THR A CA 1
ATOM 716 C C . THR A 1 90 ? 25.089 8.667 -24.708 1.00 82.25 90 THR A C 1
ATOM 718 O O . THR A 1 90 ? 25.984 7.826 -24.597 1.00 82.25 90 THR A O 1
ATOM 721 N N . ASP A 1 91 ? 24.444 8.882 -25.857 1.00 84.31 91 ASP A N 1
ATOM 722 C CA . ASP A 1 91 ? 24.868 8.297 -27.133 1.00 84.31 91 ASP A CA 1
ATOM 723 C C . ASP A 1 91 ? 26.027 9.108 -27.744 1.00 84.31 91 ASP A C 1
ATOM 725 O O . ASP A 1 91 ? 25.855 10.229 -28.227 1.00 84.31 91 ASP A O 1
ATOM 729 N N . PHE A 1 92 ? 27.232 8.532 -27.717 1.00 87.69 92 PHE A N 1
ATOM 730 C CA . PHE A 1 92 ? 28.440 9.127 -28.303 1.00 87.69 92 PHE A CA 1
ATOM 731 C C . PHE A 1 92 ? 28.575 8.884 -29.813 1.00 87.69 92 PHE A C 1
ATOM 733 O O . PHE A 1 92 ? 29.417 9.513 -30.452 1.00 87.69 92 PHE A O 1
ATOM 740 N N . ALA A 1 93 ? 27.793 7.967 -30.387 1.00 88.88 93 ALA A N 1
ATOM 741 C CA . ALA A 1 93 ? 27.791 7.703 -31.823 1.00 88.88 93 ALA A CA 1
ATOM 742 C C . ALA A 1 93 ? 26.838 8.639 -32.583 1.00 88.88 93 ALA A C 1
ATOM 744 O O . ALA A 1 93 ? 26.899 8.686 -33.812 1.00 88.88 93 ALA A O 1
ATOM 745 N N . LEU A 1 94 ? 26.000 9.393 -31.863 1.00 87.69 94 LEU A N 1
ATOM 746 C CA . LEU A 1 94 ? 24.966 10.251 -32.423 1.00 87.69 94 LEU A CA 1
ATOM 747 C C . LEU A 1 94 ? 25.535 11.321 -33.358 1.00 87.69 94 LEU A C 1
ATOM 749 O O . LEU A 1 94 ? 26.404 12.114 -32.987 1.00 87.69 94 LEU A O 1
ATOM 753 N N . GLU A 1 95 ? 24.979 11.404 -34.563 1.00 88.56 95 GLU A N 1
ATOM 754 C CA . GLU A 1 95 ? 25.434 12.340 -35.585 1.00 88.56 95 GLU A CA 1
ATOM 755 C C . GLU A 1 95 ? 25.293 13.806 -35.160 1.00 88.56 95 GLU A C 1
ATOM 757 O O . GLU A 1 95 ? 26.208 14.605 -35.361 1.00 88.56 95 GLU A O 1
ATOM 762 N N . SER A 1 96 ? 24.166 14.175 -34.543 1.00 87.56 96 SER A N 1
ATOM 763 C CA . SER A 1 96 ? 23.950 15.543 -34.051 1.00 87.56 96 SER A CA 1
ATOM 764 C C . SER A 1 96 ? 24.919 15.934 -32.932 1.00 87.56 96 SER A C 1
ATOM 766 O O . SER A 1 96 ? 25.139 17.122 -32.714 1.00 87.56 96 SER A O 1
ATOM 768 N N . SER A 1 97 ? 25.525 14.949 -32.263 1.00 88.50 97 SER A N 1
ATOM 769 C CA . SER A 1 97 ? 26.583 15.136 -31.264 1.00 88.50 97 SER A CA 1
ATOM 770 C C . SER A 1 97 ? 27.994 15.088 -31.870 1.00 88.50 97 SER A C 1
ATOM 772 O O . SER A 1 97 ? 28.977 15.133 -31.133 1.00 88.50 97 SER A O 1
ATOM 774 N N . GLY A 1 98 ? 28.117 15.009 -33.202 1.00 91.12 98 GLY A N 1
ATOM 775 C CA . GLY A 1 98 ? 29.391 14.974 -33.927 1.00 91.12 98 GLY A CA 1
ATOM 776 C C . GLY A 1 98 ? 29.880 13.575 -34.318 1.00 91.12 98 GLY A C 1
ATOM 777 O O . GLY A 1 98 ? 30.984 13.451 -34.852 1.00 91.12 98 GLY A O 1
ATOM 778 N N . GLY A 1 99 ? 29.086 12.525 -34.083 1.00 90.88 99 GLY A N 1
ATOM 779 C CA . GLY A 1 99 ? 29.364 11.177 -34.575 1.00 90.88 99 GLY A CA 1
ATOM 780 C C . GLY A 1 99 ? 29.396 11.120 -36.106 1.00 90.88 99 GLY A C 1
ATOM 781 O O . GLY A 1 99 ? 28.654 11.820 -36.793 1.00 90.88 99 GLY A O 1
ATOM 782 N N . SER A 1 100 ? 30.273 10.288 -36.665 1.00 90.88 100 SER A N 1
ATOM 783 C CA . SER A 1 100 ? 30.408 10.138 -38.115 1.00 90.88 100 SER A CA 1
ATOM 784 C C . SER A 1 100 ? 30.767 8.708 -38.489 1.00 90.88 100 SER A C 1
ATOM 786 O O . SER A 1 100 ? 31.472 8.010 -37.759 1.00 90.88 100 SER A O 1
ATOM 788 N N . ILE A 1 101 ? 30.282 8.269 -39.649 1.00 88.12 101 ILE A N 1
ATOM 789 C CA . ILE A 1 101 ? 30.524 6.922 -40.162 1.00 88.12 101 ILE A CA 1
ATOM 790 C C . ILE A 1 101 ? 31.731 6.931 -41.089 1.00 88.12 101 ILE A C 1
ATOM 792 O O . ILE A 1 101 ? 31.783 7.669 -42.074 1.00 88.12 101 ILE A O 1
ATOM 796 N N . ILE A 1 102 ? 32.671 6.028 -40.821 1.00 87.81 102 ILE A N 1
ATOM 797 C 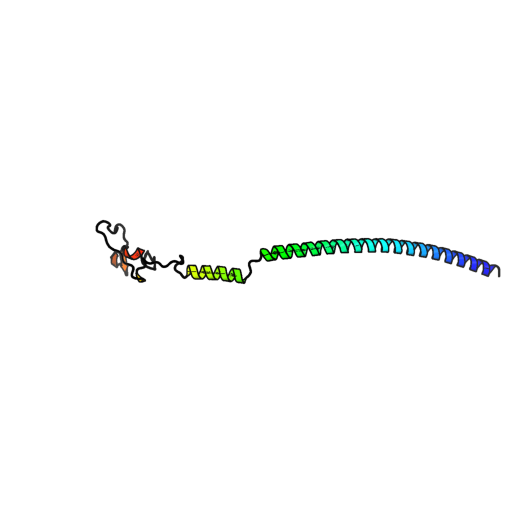CA . ILE A 1 102 ? 33.826 5.789 -41.684 1.00 87.81 102 ILE A CA 1
ATOM 798 C C . ILE A 1 102 ? 33.474 4.680 -42.676 1.00 87.81 102 ILE A C 1
ATOM 800 O O . ILE A 1 102 ? 33.250 3.532 -42.296 1.00 87.81 102 ILE A O 1
ATOM 804 N N . SER A 1 103 ? 33.447 5.015 -43.964 1.00 82.00 103 SER A N 1
ATOM 805 C CA . SER A 1 103 ? 33.252 4.022 -45.026 1.00 82.00 103 SER A CA 1
ATOM 806 C C . SER A 1 103 ? 34.539 3.214 -45.223 1.00 82.00 103 SER A C 1
ATOM 808 O O . SER A 1 103 ? 35.577 3.775 -45.575 1.00 82.00 103 SER A O 1
ATOM 810 N N . THR A 1 104 ? 34.489 1.898 -44.999 1.00 79.50 104 THR A N 1
ATOM 811 C CA . THR A 1 104 ? 35.599 0.976 -45.307 1.00 79.50 104 THR A CA 1
ATOM 812 C C . THR A 1 104 ? 35.311 0.236 -46.613 1.00 79.50 104 THR A C 1
ATOM 814 O O . THR A 1 104 ? 34.156 0.063 -46.988 1.00 79.50 104 THR A O 1
ATOM 817 N N . ARG A 1 105 ? 36.347 -0.204 -47.339 1.00 70.88 105 ARG A N 1
ATOM 818 C CA . ARG A 1 105 ? 36.217 -0.770 -48.702 1.00 70.88 105 ARG A CA 1
ATOM 819 C C . ARG A 1 105 ? 35.531 -2.148 -48.783 1.00 70.88 105 ARG A C 1
ATOM 821 O O . ARG A 1 105 ? 35.533 -2.746 -49.852 1.00 70.88 105 ARG A O 1
ATOM 828 N N . ASN A 1 106 ? 34.978 -2.661 -47.685 1.00 68.31 106 ASN A N 1
ATOM 829 C CA . ASN A 1 106 ? 34.563 -4.063 -47.577 1.00 68.31 106 ASN A CA 1
ATOM 830 C C . ASN A 1 106 ? 33.044 -4.252 -47.423 1.00 68.31 106 ASN A C 1
ATOM 832 O O . ASN A 1 106 ? 32.590 -5.392 -47.370 1.00 68.31 106 ASN A O 1
ATOM 836 N N . THR A 1 107 ? 32.256 -3.175 -47.336 1.00 79.50 107 THR A N 1
ATOM 837 C CA . THR A 1 107 ? 30.792 -3.242 -47.220 1.00 79.50 107 THR A CA 1
ATOM 838 C C . THR A 1 107 ? 30.123 -2.298 -48.214 1.00 79.50 107 THR A C 1
ATOM 840 O O . THR A 1 107 ? 30.427 -1.109 -48.270 1.00 79.50 107 THR A O 1
ATOM 843 N N . GLU A 1 108 ? 29.194 -2.834 -49.005 1.00 82.06 108 GLU A N 1
ATOM 844 C CA . GLU A 1 108 ? 28.406 -2.065 -49.969 1.00 82.06 108 GLU A CA 1
ATOM 845 C C . GLU A 1 108 ? 26.961 -1.914 -49.490 1.00 82.06 108 GLU A C 1
ATOM 847 O O . GLU A 1 108 ? 26.414 -2.773 -48.796 1.00 82.06 108 GLU A O 1
ATOM 852 N N . THR A 1 109 ? 26.333 -0.798 -49.859 1.00 81.69 109 THR A N 1
ATOM 853 C CA . THR A 1 109 ? 24.921 -0.557 -49.545 1.00 81.69 109 THR A CA 1
ATOM 854 C C . THR A 1 109 ? 24.040 -1.434 -50.435 1.00 81.69 109 THR A C 1
ATOM 856 O O . THR A 1 109 ? 24.243 -1.511 -51.645 1.00 81.69 109 THR A O 1
ATOM 859 N N . TYR A 1 110 ? 23.050 -2.103 -49.845 1.00 84.19 110 TYR A N 1
ATOM 860 C CA . TYR A 1 110 ? 22.124 -2.963 -50.579 1.00 84.19 110 TYR A CA 1
ATOM 861 C C . TYR A 1 110 ? 21.002 -2.141 -51.234 1.00 84.19 110 TYR A C 1
ATOM 863 O O . TYR A 1 110 ? 20.257 -1.448 -50.544 1.00 84.19 110 TYR A O 1
ATOM 871 N N . PHE A 1 111 ? 20.864 -2.235 -52.564 1.00 79.62 111 PHE A N 1
ATOM 872 C CA . PHE A 1 111 ? 19.950 -1.393 -53.359 1.00 79.62 111 PHE A CA 1
ATOM 873 C C . PHE A 1 111 ? 18.809 -2.142 -54.074 1.00 79.62 111 PHE A C 1
ATOM 875 O O . PHE A 1 111 ? 18.066 -1.543 -54.857 1.00 79.62 111 PHE A O 1
ATOM 882 N N . VAL A 1 112 ? 18.655 -3.450 -53.868 1.00 82.81 112 VAL A N 1
ATOM 883 C CA . VAL A 1 112 ? 17.627 -4.228 -54.580 1.00 82.81 112 VAL A CA 1
ATOM 884 C C . VAL A 1 112 ? 16.250 -3.973 -53.959 1.00 82.81 112 VAL A C 1
ATOM 886 O O . VAL A 1 112 ? 16.099 -4.016 -52.743 1.00 82.81 112 VAL A O 1
ATOM 889 N N . GLY A 1 113 ? 15.238 -3.714 -54.797 1.00 79.25 113 GLY A N 1
ATOM 890 C CA . GLY A 1 113 ? 13.846 -3.527 -54.352 1.00 79.25 113 GLY A CA 1
ATOM 891 C C . GLY A 1 113 ? 13.533 -2.165 -53.719 1.00 79.25 113 GLY A C 1
ATOM 892 O O . GLY A 1 113 ? 12.484 -2.007 -53.104 1.00 79.25 113 GLY A O 1
ATOM 893 N N . VAL A 1 114 ? 14.426 -1.183 -53.863 1.00 80.44 114 VAL A N 1
ATOM 894 C CA . VAL A 1 114 ? 14.284 0.150 -53.260 1.00 80.44 114 VAL A CA 1
ATOM 895 C C . VAL A 1 114 ? 13.115 0.942 -53.883 1.00 80.44 114 VAL A C 1
ATOM 897 O O . VAL A 1 114 ? 13.029 1.009 -55.117 1.00 80.44 114 VAL A O 1
ATOM 900 N N . PRO A 1 115 ? 12.241 1.574 -53.069 1.00 82.00 115 PRO A N 1
ATOM 901 C CA . PRO A 1 115 ? 11.096 2.339 -53.559 1.00 82.00 115 PRO A CA 1
ATOM 902 C C . PRO A 1 115 ? 11.523 3.574 -54.365 1.00 82.00 115 PRO A C 1
ATOM 904 O O . PRO A 1 115 ? 12.571 4.181 -54.128 1.00 82.00 115 PRO A O 1
ATOM 907 N N . THR A 1 116 ? 10.696 3.951 -55.342 1.00 84.50 116 THR A N 1
ATOM 908 C CA . THR A 1 116 ? 10.883 5.178 -56.131 1.00 84.50 116 THR A CA 1
ATOM 909 C C . THR A 1 116 ? 9.897 6.229 -55.651 1.00 84.50 116 THR A C 1
ATOM 911 O O . THR A 1 116 ? 8.690 6.013 -55.710 1.00 84.50 116 THR A O 1
ATOM 914 N N . MET A 1 117 ? 10.413 7.372 -55.208 1.00 84.31 117 MET A N 1
ATOM 915 C CA . MET A 1 117 ? 9.600 8.520 -54.845 1.00 84.31 117 MET A CA 1
ATOM 916 C C . MET A 1 117 ? 8.976 9.106 -56.111 1.00 84.31 117 MET A C 1
ATOM 918 O O . MET A 1 117 ? 9.678 9.407 -57.082 1.00 84.31 117 MET A O 1
ATOM 922 N N . SER A 1 118 ? 7.655 9.275 -56.094 1.00 88.38 118 SER A N 1
ATOM 923 C CA . SER A 1 118 ? 6.907 9.884 -57.191 1.00 88.38 118 SER A CA 1
ATOM 924 C C . SER A 1 118 ? 6.113 11.087 -56.702 1.00 88.38 118 SER A C 1
ATOM 926 O O . SER A 1 118 ? 5.576 11.086 -55.597 1.00 88.38 118 SER A O 1
ATOM 928 N N . ILE A 1 119 ? 6.045 12.124 -57.532 1.00 88.44 119 ILE A N 1
ATOM 929 C CA . ILE A 1 119 ? 5.235 13.317 -57.284 1.00 88.44 119 ILE A CA 1
ATOM 930 C C . ILE A 1 119 ? 4.259 13.426 -58.455 1.00 88.44 119 ILE A C 1
ATOM 932 O O . ILE A 1 119 ? 4.679 13.449 -59.610 1.00 88.44 119 ILE A O 1
ATOM 936 N N . PHE A 1 120 ? 2.953 13.417 -58.168 1.00 88.69 120 PHE A N 1
ATOM 937 C CA . PHE A 1 120 ? 1.884 13.363 -59.182 1.00 88.69 120 PHE A CA 1
ATOM 938 C C . PHE A 1 120 ? 2.043 12.218 -60.206 1.00 88.69 120 PHE A C 1
ATOM 940 O O . PHE A 1 120 ? 1.740 12.379 -61.385 1.00 88.69 120 PHE A O 1
ATOM 947 N N . GLY A 1 121 ? 2.543 11.057 -59.768 1.00 85.69 121 GLY A N 1
ATOM 948 C CA . GLY A 1 121 ? 2.761 9.890 -60.634 1.00 85.69 121 GLY A CA 1
ATOM 949 C C . GLY A 1 121 ? 4.011 9.966 -61.519 1.00 85.69 121 GLY A C 1
ATOM 950 O O . GLY A 1 121 ? 4.290 9.019 -62.251 1.00 85.69 121 GLY A O 1
ATOM 951 N N . ILE A 1 122 ? 4.792 11.049 -61.436 1.00 91.12 122 ILE A N 1
ATOM 952 C CA . ILE A 1 122 ? 6.073 11.187 -62.134 1.00 91.12 122 ILE A CA 1
ATOM 953 C C . ILE A 1 122 ? 7.193 10.723 -61.188 1.00 91.12 122 ILE A C 1
ATOM 955 O O . ILE A 1 122 ? 7.325 11.283 -60.095 1.00 91.12 122 ILE A O 1
ATOM 959 N N . PRO A 1 123 ? 7.995 9.707 -61.558 1.00 88.69 123 PRO A N 1
ATOM 960 C CA . PRO A 1 123 ? 9.098 9.233 -60.727 1.00 88.69 123 PRO A CA 1
ATOM 961 C C . PRO A 1 123 ? 10.228 10.271 -60.679 1.00 88.69 123 PRO A C 1
ATOM 963 O O . PRO A 1 123 ? 10.683 10.738 -61.721 1.00 88.69 123 PRO A O 1
ATOM 966 N N . ILE A 1 124 ? 10.697 10.608 -59.475 1.00 90.50 124 ILE A N 1
ATOM 967 C CA . ILE A 1 124 ? 11.749 11.614 -59.251 1.00 90.50 124 ILE A CA 1
ATOM 968 C C . ILE A 1 124 ? 13.089 10.945 -58.936 1.00 90.50 124 ILE A C 1
ATOM 970 O O . ILE A 1 124 ? 14.083 11.183 -59.619 1.00 90.50 124 ILE A O 1
ATOM 974 N N . CYS A 1 125 ? 13.136 10.094 -57.910 1.00 83.06 125 CYS A N 1
ATOM 975 C CA . CYS A 1 125 ? 14.366 9.430 -57.476 1.00 83.06 125 CYS A CA 1
ATOM 976 C C . CYS A 1 125 ? 14.076 8.156 -56.668 1.00 83.06 125 CYS A C 1
ATOM 978 O O . CYS A 1 125 ? 12.970 7.955 -56.170 1.00 83.06 125 CYS A O 1
ATOM 980 N N . LYS A 1 126 ? 15.076 7.274 -56.543 1.00 81.69 126 LYS A N 1
ATOM 981 C CA . LYS A 1 126 ? 14.999 6.078 -55.689 1.00 81.69 126 LYS A CA 1
ATOM 982 C C . LYS A 1 126 ? 15.428 6.417 -54.262 1.00 81.69 126 LYS A C 1
ATOM 984 O O . LYS A 1 126 ? 16.552 6.879 -54.059 1.00 81.69 126 LYS A O 1
ATOM 989 N N . GLN A 1 127 ? 14.563 6.144 -53.290 1.00 78.69 127 GLN A N 1
ATOM 990 C CA . GLN A 1 127 ? 14.799 6.446 -51.880 1.00 78.69 127 GLN A CA 1
ATOM 991 C C . GLN A 1 127 ? 15.507 5.274 -51.196 1.00 78.69 127 GLN A C 1
ATOM 993 O O . GLN A 1 127 ? 14.860 4.308 -50.813 1.00 78.69 127 GLN A O 1
ATOM 998 N N . HIS A 1 128 ? 16.828 5.349 -51.036 1.00 76.75 128 HIS A N 1
ATOM 999 C CA . HIS A 1 128 ? 17.636 4.292 -50.420 1.00 76.75 128 HIS A CA 1
ATOM 1000 C C . HIS A 1 128 ? 18.087 4.660 -49.002 1.00 76.75 128 HIS A C 1
ATOM 1002 O O . HIS A 1 128 ? 18.333 5.827 -48.698 1.00 76.75 128 HIS A O 1
ATOM 1008 N N . ASN A 1 129 ? 18.249 3.646 -48.149 1.00 78.69 129 ASN A N 1
ATOM 1009 C CA . ASN A 1 129 ? 18.851 3.828 -46.834 1.00 78.69 129 ASN A CA 1
ATOM 1010 C C . ASN A 1 129 ? 20.369 3.963 -46.978 1.00 78.69 129 ASN A C 1
ATOM 1012 O O . ASN A 1 129 ? 21.016 3.102 -47.572 1.00 78.69 129 ASN A O 1
ATOM 1016 N N . ILE A 1 130 ? 20.935 5.029 -46.417 1.00 81.50 130 ILE A N 1
ATOM 1017 C CA . ILE A 1 130 ? 22.385 5.229 -46.325 1.00 81.50 130 ILE A CA 1
ATOM 1018 C C . ILE A 1 130 ? 22.876 4.848 -44.923 1.00 81.50 130 ILE A C 1
ATOM 1020 O O . ILE A 1 130 ? 22.124 5.036 -43.963 1.00 81.50 130 ILE A O 1
ATOM 1024 N N . PRO A 1 131 ? 24.133 4.378 -44.762 1.00 85.56 131 PRO A N 1
ATOM 1025 C CA . PRO A 1 131 ? 24.676 3.984 -43.459 1.00 85.56 131 PRO A CA 1
ATOM 1026 C C . PRO A 1 131 ? 24.455 5.032 -42.365 1.00 85.56 131 PRO A C 1
ATOM 1028 O O . PRO A 1 131 ? 24.155 4.682 -41.233 1.00 85.56 131 PRO A O 1
ATOM 1031 N N . ARG A 1 132 ? 24.522 6.320 -42.726 1.00 86.19 132 ARG A N 1
ATOM 1032 C CA . ARG A 1 132 ? 24.315 7.485 -41.849 1.00 86.19 132 ARG A CA 1
ATOM 1033 C C . ARG A 1 132 ? 23.023 7.430 -41.023 1.00 86.19 132 ARG A C 1
ATOM 1035 O O . ARG A 1 132 ? 23.012 7.939 -39.913 1.00 86.19 132 ARG A O 1
ATOM 1042 N N . ILE A 1 133 ? 21.963 6.792 -41.528 1.00 83.81 133 ILE A N 1
ATOM 1043 C CA . ILE A 1 133 ? 20.648 6.729 -40.864 1.00 83.81 133 ILE A CA 1
ATOM 1044 C C . ILE A 1 133 ? 20.726 6.041 -39.492 1.00 83.81 133 ILE A C 1
ATOM 1046 O O . ILE A 1 133 ? 19.953 6.375 -38.601 1.00 83.81 133 ILE A O 1
ATOM 1050 N N . ILE A 1 134 ? 21.670 5.115 -39.287 1.00 86.19 134 ILE A N 1
ATOM 1051 C CA . ILE A 1 134 ? 21.767 4.350 -38.031 1.00 86.19 134 ILE A CA 1
ATOM 1052 C C . ILE A 1 134 ? 22.200 5.198 -36.826 1.00 86.19 134 ILE A C 1
ATOM 1054 O O . ILE A 1 134 ? 22.018 4.756 -35.699 1.00 86.19 134 ILE A O 1
ATOM 1058 N N . ILE A 1 135 ? 22.785 6.379 -37.057 1.00 88.81 135 ILE A N 1
ATOM 1059 C CA . ILE A 1 135 ? 23.269 7.292 -36.008 1.00 88.81 135 ILE A CA 1
ATOM 1060 C C . ILE A 1 135 ? 22.435 8.582 -35.920 1.00 88.81 135 ILE A C 1
ATOM 1062 O O . ILE A 1 135 ? 22.903 9.598 -35.409 1.00 88.81 135 ILE A O 1
ATOM 1066 N N . GLN A 1 136 ? 21.216 8.580 -36.466 1.00 86.38 136 GLN A N 1
ATOM 1067 C CA . GLN A 1 136 ? 20.310 9.731 -36.454 1.00 86.38 136 GLN A CA 1
ATOM 1068 C C . GLN A 1 136 ? 19.198 9.563 -35.414 1.00 86.38 136 GLN A C 1
ATOM 1070 O O . GLN A 1 136 ? 18.657 8.476 -35.243 1.00 86.38 136 GLN A O 1
ATOM 1075 N N . VAL A 1 137 ? 18.813 10.679 -34.779 1.00 75.00 137 VAL A N 1
ATOM 1076 C CA . VAL A 1 137 ? 17.828 10.758 -33.674 1.00 75.00 137 VAL A CA 1
ATOM 1077 C C . VAL A 1 137 ? 16.430 10.242 -34.065 1.00 75.00 137 VAL A C 1
ATOM 1079 O O . VAL A 1 137 ? 15.634 9.858 -33.213 1.00 75.00 137 VAL A O 1
ATOM 1082 N N . SER A 1 138 ? 16.116 10.215 -35.362 1.00 66.88 138 SER A N 1
ATOM 1083 C CA . SER A 1 138 ? 14.794 9.851 -35.870 1.00 66.88 138 SER A CA 1
ATOM 1084 C C . SER A 1 138 ? 14.888 8.640 -36.790 1.00 66.88 138 SER A C 1
ATOM 1086 O O . SER A 1 138 ? 15.216 8.770 -37.969 1.00 66.88 138 SER A O 1
ATOM 1088 N N . PHE A 1 139 ? 14.516 7.464 -36.281 1.00 59.12 139 PHE A N 1
ATOM 1089 C CA . PHE A 1 139 ? 14.226 6.289 -37.105 1.00 59.12 139 PHE A CA 1
ATOM 1090 C C . PHE A 1 139 ? 12.879 6.483 -37.822 1.00 59.12 139 PHE A C 1
ATOM 1092 O O . PHE A 1 139 ? 11.881 5.835 -37.515 1.00 59.12 139 PHE A O 1
ATOM 1099 N N . ILE A 1 140 ? 12.826 7.422 -38.766 1.00 52.19 140 ILE A N 1
ATOM 1100 C CA . ILE A 1 140 ? 11.759 7.472 -39.764 1.00 52.19 140 ILE A CA 1
ATOM 1101 C C . ILE A 1 140 ? 12.308 6.752 -40.988 1.00 52.19 140 ILE A C 1
ATOM 1103 O O . ILE A 1 140 ? 12.951 7.345 -41.853 1.00 52.19 140 ILE A O 1
ATOM 1107 N N . ILE A 1 141 ? 12.049 5.446 -41.068 1.00 49.19 141 ILE A N 1
ATOM 1108 C CA . ILE A 1 141 ? 11.996 4.803 -42.377 1.00 49.19 141 ILE A CA 1
ATOM 1109 C C . ILE A 1 141 ? 10.795 5.449 -43.069 1.00 49.19 141 ILE A C 1
ATOM 1111 O O . ILE A 1 141 ? 9.654 5.183 -42.699 1.00 49.19 141 ILE A O 1
ATOM 1115 N N . ASN A 1 142 ? 11.047 6.338 -44.030 1.00 45.06 142 ASN A N 1
ATOM 1116 C CA . ASN A 1 142 ? 10.012 6.823 -44.939 1.00 45.06 142 ASN A CA 1
ATOM 1117 C C . ASN A 1 142 ? 9.495 5.624 -45.748 1.00 45.06 142 ASN A C 1
ATOM 1119 O O . ASN A 1 142 ? 10.039 5.284 -46.795 1.00 45.06 142 ASN A O 1
ATOM 1123 N N . ILE A 1 143 ? 8.475 4.948 -45.216 1.00 42.34 143 ILE A N 1
ATOM 1124 C CA . ILE A 1 143 ? 7.589 4.055 -45.960 1.00 42.34 143 ILE A CA 1
ATOM 1125 C C . ILE A 1 143 ? 6.453 4.943 -46.470 1.00 42.34 143 ILE A C 1
ATOM 1127 O O . ILE A 1 143 ? 5.379 4.999 -45.874 1.00 42.34 143 ILE A O 1
ATOM 1131 N N . LEU A 1 144 ? 6.731 5.709 -47.521 1.00 39.59 144 LEU A N 1
ATOM 1132 C CA . LEU A 1 144 ? 5.735 6.409 -48.330 1.00 39.59 144 LEU A CA 1
ATOM 1133 C C . LEU A 1 144 ? 6.241 6.491 -49.767 1.00 39.59 144 LEU A C 1
ATOM 1135 O O . LEU A 1 144 ? 7.411 6.897 -49.953 1.00 39.59 144 LEU A O 1
#

Foldseek 3Di:
DVVVVVVVVVVVVVVVVVVVVVVVVVVVVVVVVVVVVVVVVVVVVVVVVVVVVVVVVVVVVVVVPCDPVNVVVVVVVCVVCVVCVVHVDDDPCAVVNPHDDDDDPPDDFDDPPFDFDDDPNHTDGTDGDDPNCVRYPDPPPPPD

Radius of gyration: 49.54 Å; chains: 1; bounding box: 102×29×131 Å

InterPro domains:
  IPR045119 SUN domain-containing protein 1-5 [PTHR12911] (4-136)

Sequence (144 aa):
MKTDLNKLRSNLNILGNNLNSLSNEVKVVMESNSEIENNFKEIKCRLRNLSDTILKLRNEVYEESISLDSVKEIVKSELETYDADKTGKTDFALESSGGSIISTRNTETYFVGVPTMSIFGIPICKQHNIPRIIIQVSFIINIL